Protein AF-A0A371I714-F1 (afdb_monomer)

Structure (mmCIF, N/CA/C/O backbone):
data_AF-A0A371I714-F1
#
_entry.id   AF-A0A371I714-F1
#
loop_
_atom_site.group_PDB
_atom_site.id
_atom_site.type_symbol
_atom_site.label_atom_id
_atom_site.label_alt_id
_atom_site.label_comp_id
_atom_site.label_asym_id
_atom_site.label_entity_id
_atom_site.label_seq_id
_atom_site.pdbx_PDB_ins_code
_atom_site.Cartn_x
_atom_site.Cartn_y
_atom_site.Cartn_z
_atom_site.occupancy
_atom_site.B_iso_or_equiv
_atom_site.auth_seq_id
_atom_site.auth_comp_id
_atom_site.auth_asym_id
_atom_site.auth_atom_id
_atom_site.pdbx_PDB_model_num
ATOM 1 N N . MET A 1 1 ? 9.046 -8.212 -6.935 1.00 53.25 1 MET A N 1
ATOM 2 C CA . MET A 1 1 ? 8.279 -6.954 -6.765 1.00 53.25 1 MET A CA 1
ATOM 3 C C . MET A 1 1 ? 9.008 -5.815 -6.031 1.00 53.25 1 MET A C 1
ATOM 5 O O . MET A 1 1 ? 8.926 -4.691 -6.498 1.00 53.25 1 MET A O 1
ATOM 9 N N . GLY A 1 2 ? 9.719 -6.030 -4.913 1.00 47.28 2 GLY A N 1
ATOM 10 C CA . GLY A 1 2 ? 10.134 -4.924 -4.018 1.00 47.28 2 GLY A CA 1
ATOM 11 C C . GLY A 1 2 ? 11.291 -3.994 -4.438 1.00 47.28 2 GLY A C 1
ATOM 12 O O . GLY A 1 2 ? 11.524 -3.010 -3.747 1.00 47.28 2 GLY A O 1
ATOM 13 N N . ARG A 1 3 ? 12.037 -4.261 -5.524 1.00 47.56 3 ARG A N 1
ATOM 14 C CA . ARG A 1 3 ? 13.264 -3.488 -5.846 1.00 47.56 3 ARG A CA 1
ATOM 15 C C . ARG A 1 3 ? 13.015 -2.205 -6.653 1.00 47.56 3 ARG A C 1
ATOM 17 O O . ARG A 1 3 ? 13.750 -1.240 -6.482 1.00 47.56 3 ARG A O 1
ATOM 24 N N . CYS A 1 4 ? 11.997 -2.173 -7.516 1.00 49.66 4 CYS A N 1
ATOM 25 C CA . CYS A 1 4 ? 11.788 -1.049 -8.441 1.00 49.66 4 CYS A CA 1
ATOM 26 C C . CYS A 1 4 ? 11.120 0.163 -7.774 1.00 49.66 4 CYS A C 1
ATOM 28 O O . CYS A 1 4 ? 11.372 1.297 -8.170 1.00 49.66 4 CYS A O 1
ATOM 30 N N . MET A 1 5 ? 10.319 -0.054 -6.727 1.00 54.53 5 MET A N 1
ATOM 31 C CA . MET A 1 5 ? 9.654 1.039 -6.009 1.00 54.53 5 MET A CA 1
ATOM 32 C C . MET A 1 5 ? 10.609 1.852 -5.119 1.00 54.53 5 MET A C 1
ATOM 34 O O . MET A 1 5 ? 10.370 3.039 -4.901 1.00 54.53 5 MET A O 1
ATOM 38 N N . SER A 1 6 ? 11.720 1.257 -4.654 1.00 50.97 6 SER A N 1
ATOM 39 C CA . SER A 1 6 ? 12.681 1.908 -3.745 1.00 50.97 6 SE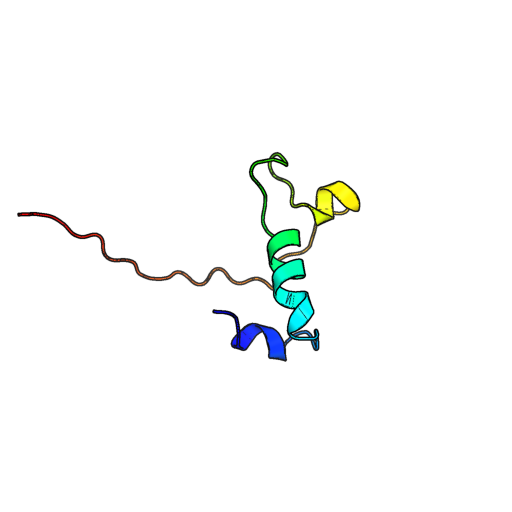R A CA 1
ATOM 40 C C . SER A 1 6 ? 13.329 3.169 -4.321 1.00 50.97 6 SER A C 1
ATOM 42 O O . SER A 1 6 ? 13.693 4.058 -3.559 1.00 50.97 6 SER A O 1
ATOM 44 N N . LYS A 1 7 ? 13.440 3.278 -5.652 1.00 50.94 7 LYS A N 1
ATOM 45 C CA . LYS A 1 7 ? 14.055 4.436 -6.321 1.00 50.94 7 LYS A CA 1
ATOM 46 C C . LYS A 1 7 ? 13.163 5.681 -6.352 1.00 50.94 7 LYS A C 1
ATOM 48 O O . LYS A 1 7 ? 13.687 6.779 -6.461 1.00 50.94 7 LYS A O 1
ATOM 53 N N . VAL A 1 8 ? 11.841 5.526 -6.250 1.00 55.25 8 VAL A N 1
ATOM 54 C CA . VAL A 1 8 ? 10.884 6.622 -6.509 1.00 55.25 8 VAL A CA 1
ATOM 55 C C . VAL A 1 8 ? 10.635 7.509 -5.284 1.00 55.25 8 VAL A C 1
ATOM 57 O O . VAL A 1 8 ? 10.239 8.658 -5.439 1.00 55.25 8 VAL A O 1
ATOM 60 N N . LYS A 1 9 ? 10.853 7.006 -4.062 1.00 64.25 9 LYS A N 1
ATOM 61 C CA . LYS A 1 9 ? 10.432 7.699 -2.826 1.00 64.25 9 LYS A CA 1
ATOM 62 C C . LYS A 1 9 ? 11.541 7.992 -1.810 1.00 64.25 9 LYS A C 1
ATOM 64 O O . LYS A 1 9 ? 11.216 8.440 -0.717 1.00 64.25 9 LYS A O 1
ATOM 69 N N . SER A 1 10 ? 12.813 7.728 -2.131 1.00 66.31 10 SER A N 1
ATOM 70 C CA . SER A 1 10 ? 13.961 7.939 -1.219 1.00 66.31 10 SER A CA 1
ATOM 71 C C . SER A 1 10 ? 13.743 7.386 0.198 1.00 66.31 10 SER A C 1
ATOM 73 O O . SER A 1 10 ? 14.239 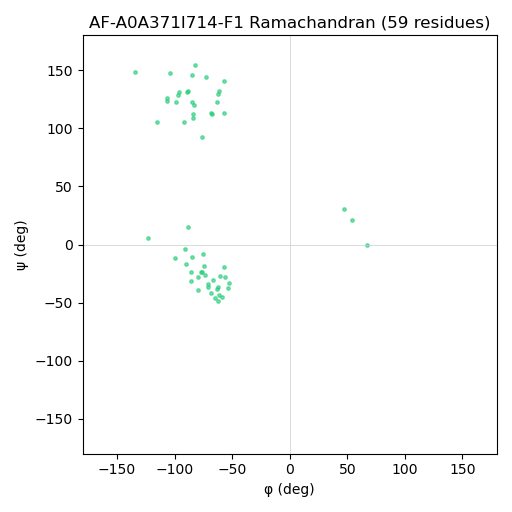7.930 1.179 1.00 66.31 10 SER A O 1
ATOM 75 N N . MET A 1 11 ? 12.956 6.314 0.320 1.00 67.94 11 MET A N 1
ATOM 76 C CA . MET A 1 11 ? 12.554 5.765 1.610 1.00 67.94 11 MET A CA 1
ATOM 77 C C . MET A 1 11 ? 13.505 4.619 1.9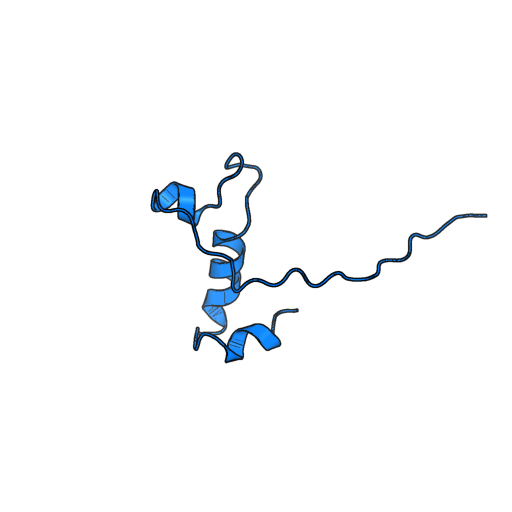73 1.00 67.94 11 MET A C 1
ATOM 79 O O . MET A 1 11 ? 13.728 3.751 1.114 1.00 67.94 11 MET A O 1
ATOM 83 N N . PRO A 1 12 ? 14.067 4.584 3.198 1.00 73.44 12 PRO A N 1
ATOM 84 C CA . PRO A 1 12 ? 15.016 3.549 3.586 1.00 73.44 12 PRO A CA 1
ATOM 85 C C . PRO A 1 12 ? 14.397 2.161 3.433 1.00 73.44 12 PRO A C 1
ATOM 87 O O . PRO A 1 12 ? 13.217 1.955 3.725 1.00 73.44 12 PRO A O 1
ATOM 90 N N . LYS A 1 13 ? 15.197 1.204 2.952 1.00 67.19 13 LYS A N 1
ATOM 91 C CA . LYS A 1 13 ? 14.747 -0.145 2.569 1.00 67.19 13 LYS A CA 1
ATOM 92 C C . LYS A 1 13 ? 13.967 -0.858 3.683 1.00 67.19 13 LYS A C 1
ATOM 94 O O . LYS A 1 13 ? 13.021 -1.584 3.396 1.00 67.19 13 LYS A O 1
ATOM 99 N N . GLU A 1 14 ? 14.339 -0.596 4.929 1.00 72.88 14 GLU A N 1
ATOM 100 C CA . GLU A 1 14 ? 13.776 -1.190 6.144 1.00 72.88 14 GLU A CA 1
ATOM 101 C C . GLU A 1 14 ? 12.315 -0.790 6.395 1.00 72.88 14 GLU A C 1
ATOM 103 O O . GLU A 1 14 ? 11.535 -1.589 6.904 1.00 72.88 14 GLU A O 1
ATOM 108 N N . PHE A 1 15 ? 11.899 0.405 5.968 1.00 71.25 15 PHE A N 1
ATOM 109 C CA . PHE A 1 15 ? 10.551 0.914 6.238 1.00 71.25 15 PHE A CA 1
ATOM 110 C C . PHE A 1 15 ? 9.523 0.567 5.150 1.00 71.25 15 PHE A C 1
ATOM 112 O O . PHE A 1 15 ? 8.337 0.862 5.304 1.00 71.25 15 PHE A O 1
ATOM 119 N N . TRP A 1 16 ? 9.929 -0.073 4.047 1.00 70.25 16 TRP A N 1
ATOM 120 C CA . TRP A 1 16 ? 9.011 -0.406 2.947 1.00 70.25 16 TRP A CA 1
ATOM 121 C C . TRP A 1 16 ? 8.027 -1.518 3.291 1.00 70.25 16 TRP A C 1
ATOM 123 O O . TRP A 1 16 ? 6.875 -1.452 2.867 1.00 70.25 16 TRP A O 1
ATOM 133 N N . THR A 1 17 ? 8.454 -2.520 4.059 1.00 76.00 17 THR A N 1
ATOM 134 C CA . THR A 1 17 ? 7.566 -3.594 4.529 1.00 76.00 17 THR A CA 1
ATOM 135 C C . THR A 1 17 ? 6.469 -3.004 5.408 1.00 76.00 17 THR A C 1
ATOM 137 O O . THR A 1 17 ? 5.289 -3.215 5.148 1.00 76.00 17 THR A O 1
ATOM 140 N N . VAL A 1 18 ? 6.856 -2.159 6.363 1.00 80.12 18 VAL A N 1
ATOM 141 C CA . VAL A 1 18 ? 5.945 -1.429 7.249 1.00 80.12 18 VAL A CA 1
ATOM 142 C C . VAL A 1 18 ? 4.986 -0.550 6.446 1.00 80.12 18 VAL A C 1
ATOM 144 O O . VAL A 1 18 ? 3.781 -0.573 6.677 1.00 80.12 18 VAL A O 1
ATOM 147 N N . TYR A 1 19 ? 5.487 0.186 5.453 1.00 79.81 19 TYR A N 1
ATOM 148 C CA . TYR A 1 19 ? 4.651 1.001 4.573 1.00 79.81 19 TYR A CA 1
ATOM 149 C C . TYR A 1 19 ? 3.634 0.172 3.782 1.00 79.81 19 TYR A C 1
ATOM 151 O O . TYR A 1 19 ? 2.468 0.553 3.700 1.00 79.81 19 TYR A O 1
ATOM 159 N N . TRP A 1 20 ? 4.057 -0.967 3.231 1.00 77.25 20 TRP A N 1
ATOM 160 C CA . TRP A 1 20 ? 3.196 -1.854 2.452 1.00 77.25 20 TRP A CA 1
ATOM 161 C C . TRP A 1 20 ? 2.075 -2.457 3.299 1.00 77.25 20 TRP A C 1
ATOM 163 O O . TRP A 1 20 ? 0.910 -2.417 2.901 1.00 77.25 20 TRP A O 1
ATOM 173 N N . PHE A 1 21 ? 2.408 -2.945 4.496 1.00 79.75 21 PHE A N 1
ATOM 174 C CA . PHE A 1 21 ? 1.420 -3.436 5.458 1.00 79.75 21 PHE A CA 1
ATOM 175 C C . PHE A 1 21 ? 0.458 -2.330 5.906 1.00 79.75 21 PHE A C 1
ATOM 177 O O . PHE A 1 21 ? -0.738 -2.571 6.030 1.00 79.75 21 PHE A O 1
ATOM 184 N N . ASN A 1 22 ? 0.950 -1.101 6.056 1.00 82.62 22 ASN A N 1
ATOM 185 C CA . ASN A 1 22 ? 0.132 0.051 6.430 1.00 82.62 22 ASN A CA 1
ATOM 186 C C . ASN A 1 22 ? -0.765 0.586 5.305 1.00 82.62 22 ASN A C 1
ATOM 188 O O . ASN A 1 22 ? -1.703 1.319 5.608 1.00 82.62 22 ASN A O 1
ATOM 192 N N . CYS A 1 23 ? -0.482 0.252 4.041 1.00 82.44 23 CYS A N 1
ATOM 193 C CA . CYS A 1 23 ? -1.302 0.617 2.878 1.00 82.44 23 CYS A CA 1
ATOM 194 C C . CYS A 1 23 ? -2.212 -0.519 2.401 1.00 82.44 23 CYS A C 1
ATOM 196 O O . CYS A 1 23 ? -3.066 -0.291 1.549 1.00 82.44 23 CYS A O 1
ATOM 198 N N . SER A 1 24 ? -2.019 -1.739 2.899 1.00 81.19 24 SER A N 1
ATOM 199 C CA . SER A 1 24 ? -2.850 -2.875 2.518 1.00 81.19 24 SER A CA 1
ATOM 200 C C . SER A 1 24 ? -4.058 -2.951 3.450 1.00 81.19 24 SER A C 1
ATOM 202 O O . SER A 1 24 ? -3.888 -2.858 4.669 1.00 81.19 24 SER A O 1
ATOM 204 N N . PRO A 1 25 ? -5.284 -3.113 2.926 1.00 74.94 25 PRO A N 1
ATOM 205 C CA . PRO A 1 25 ? -6.431 -3.389 3.774 1.00 74.94 25 PRO A CA 1
ATOM 206 C C . PRO A 1 25 ? -6.190 -4.710 4.506 1.00 74.94 25 PRO A C 1
ATOM 208 O O . PRO A 1 25 ? -5.778 -5.707 3.911 1.00 74.94 25 PRO A O 1
ATOM 211 N N . THR A 1 26 ? -6.413 -4.711 5.817 1.00 75.81 26 THR A N 1
ATOM 212 C CA . THR A 1 26 ? -6.260 -5.914 6.642 1.00 75.81 26 THR A CA 1
ATOM 213 C C . THR A 1 26 ? -7.633 -6.463 6.987 1.00 75.81 26 THR A C 1
ATOM 215 O O . THR A 1 26 ? -8.581 -5.708 7.172 1.00 75.81 26 THR A O 1
ATOM 218 N N . ARG A 1 27 ? -7.758 -7.788 7.117 1.00 74.31 27 ARG A N 1
ATOM 219 C CA . ARG A 1 27 ? -9.037 -8.444 7.446 1.00 74.31 27 ARG A CA 1
ATOM 220 C C . ARG A 1 27 ? -9.672 -7.918 8.744 1.00 74.31 27 ARG A C 1
ATOM 222 O O . ARG A 1 27 ? -10.891 -7.943 8.875 1.00 74.31 27 ARG A O 1
ATOM 229 N N . ASN A 1 28 ? -8.852 -7.434 9.676 1.00 74.38 28 ASN A N 1
ATOM 230 C CA . ASN A 1 28 ? -9.298 -6.916 10.969 1.00 74.38 28 ASN A CA 1
ATOM 231 C C . ASN A 1 28 ? -9.907 -5.508 10.875 1.00 74.38 28 ASN A C 1
ATOM 233 O O . ASN A 1 28 ? -10.702 -5.140 11.735 1.00 74.38 28 ASN A O 1
ATOM 237 N N . VAL A 1 29 ? -9.563 -4.730 9.843 1.00 76.44 29 VAL A N 1
ATOM 238 C CA . VAL A 1 29 ? -10.051 -3.361 9.653 1.00 76.44 29 VAL A CA 1
ATOM 239 C C . VAL A 1 29 ? -10.907 -3.325 8.386 1.00 76.44 29 VAL A C 1
ATOM 241 O O . VAL A 1 29 ? -10.400 -3.387 7.267 1.00 76.44 29 VAL A O 1
ATOM 244 N N . LYS A 1 30 ? -12.235 -3.255 8.554 1.00 75.69 30 LYS A N 1
ATOM 245 C CA . LYS A 1 30 ? -13.194 -3.294 7.437 1.00 75.69 30 LYS A CA 1
ATOM 246 C C . LYS A 1 30 ? -12.907 -2.179 6.430 1.00 75.69 30 LYS A C 1
ATOM 248 O O . LYS A 1 30 ? -13.112 -1.007 6.732 1.00 75.69 30 LYS A O 1
ATOM 253 N N . SER A 1 31 ? -12.483 -2.567 5.229 1.00 74.81 31 SER A N 1
ATOM 254 C CA . SER 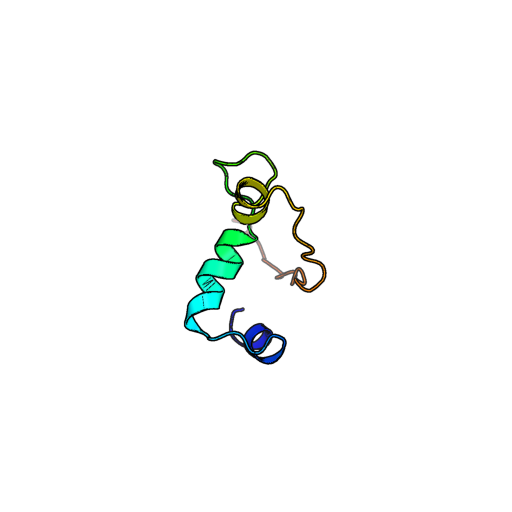A 1 31 ? -12.325 -1.687 4.060 1.00 74.81 31 SER A CA 1
ATOM 255 C C . SER A 1 31 ? -11.449 -0.447 4.285 1.00 74.81 31 SER A C 1
ATOM 257 O O . SER A 1 31 ? -11.562 0.524 3.537 1.00 74.81 31 SER A O 1
ATOM 259 N N . GLN A 1 32 ? -10.580 -0.473 5.296 1.00 80.44 32 GLN A N 1
ATOM 260 C CA . GLN A 1 32 ? -9.639 0.600 5.598 1.00 80.44 32 GLN A CA 1
ATOM 261 C C . GLN A 1 32 ? -8.262 0.004 5.864 1.00 80.44 32 GLN A C 1
ATOM 263 O O . GLN A 1 32 ? -8.109 -1.118 6.355 1.00 80.44 32 GLN A O 1
ATOM 268 N N . THR A 1 33 ? -7.239 0.766 5.522 1.00 84.31 33 THR A N 1
ATOM 269 C CA . THR A 1 33 ? -5.857 0.402 5.819 1.00 84.31 33 THR A CA 1
ATOM 270 C C . THR A 1 33 ? -5.513 0.781 7.266 1.00 84.31 33 THR A C 1
ATOM 272 O O . THR A 1 33 ? -6.109 1.714 7.815 1.00 84.31 33 THR A O 1
ATOM 275 N N . PRO A 1 34 ? -4.537 0.116 7.912 1.00 84.56 34 PRO A N 1
ATOM 276 C CA . PRO A 1 34 ? -4.133 0.453 9.280 1.00 84.56 34 PRO A CA 1
ATOM 277 C C . PRO A 1 34 ? -3.777 1.934 9.463 1.00 84.56 34 PRO A C 1
ATOM 279 O O . PRO A 1 34 ? -4.123 2.546 10.471 1.00 84.56 34 PRO A O 1
ATOM 282 N N . LYS A 1 35 ? -3.137 2.548 8.459 1.00 84.62 35 LYS A N 1
ATOM 283 C CA . LYS A 1 35 ? -2.780 3.968 8.520 1.00 84.62 35 LYS A CA 1
ATOM 284 C C . LYS A 1 35 ? -3.990 4.894 8.418 1.00 84.62 35 LYS A C 1
ATOM 286 O O . LYS A 1 35 ? -3.993 5.940 9.058 1.00 84.62 35 LYS A O 1
ATOM 291 N N . GLU A 1 36 ? -5.008 4.520 7.654 1.00 87.50 36 GLU A N 1
ATOM 292 C CA . GLU A 1 36 ? -6.264 5.274 7.592 1.00 87.50 36 GLU A CA 1
ATOM 293 C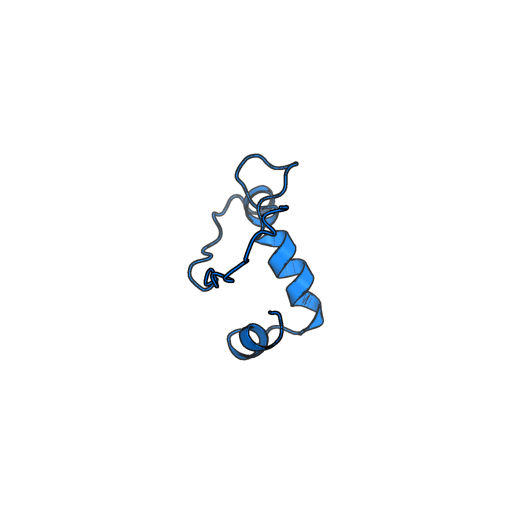 C . GLU A 1 36 ? -7.028 5.180 8.910 1.00 87.50 36 GLU A C 1
ATOM 295 O O . GLU A 1 36 ? -7.505 6.199 9.399 1.00 87.50 36 GLU A O 1
ATOM 300 N N . ALA A 1 37 ? -7.072 3.993 9.521 1.00 86.75 37 ALA A N 1
ATOM 301 C CA . ALA A 1 37 ? -7.714 3.787 10.815 1.00 86.75 37 ALA A CA 1
ATOM 302 C C . ALA A 1 37 ? -7.038 4.587 11.943 1.00 86.75 37 ALA A C 1
ATOM 304 O O . ALA A 1 37 ? -7.725 5.138 12.797 1.00 86.75 37 ALA A O 1
ATOM 305 N N . TRP A 1 38 ? -5.703 4.692 11.940 1.00 85.12 38 TRP A N 1
ATOM 306 C CA . TRP A 1 38 ? -4.974 5.482 12.942 1.00 85.12 38 TRP A CA 1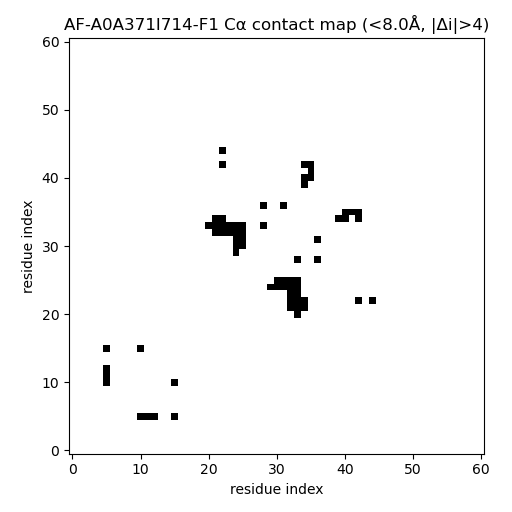
ATOM 307 C C . TRP A 1 38 ? -4.971 6.985 12.678 1.00 85.12 38 TRP A C 1
ATOM 309 O O . TRP A 1 38 ? -5.047 7.769 13.616 1.00 85.12 38 TRP A O 1
ATOM 319 N N . SER A 1 39 ? -4.841 7.405 11.420 1.00 84.06 39 SER A N 1
ATOM 320 C CA . SER A 1 39 ? -4.715 8.825 11.082 1.00 84.06 39 SER A CA 1
ATOM 321 C C . SER A 1 39 ? -6.059 9.506 10.827 1.00 84.06 39 SER A C 1
ATOM 323 O O . SER A 1 39 ? -6.089 10.730 10.740 1.00 84.06 39 SER A O 1
ATOM 325 N N . GLY A 1 40 ? -7.134 8.750 10.586 1.00 84.81 40 GLY A N 1
ATOM 326 C CA . GLY A 1 40 ? -8.419 9.267 10.098 1.00 84.81 40 GLY A CA 1
ATOM 327 C C . GLY A 1 40 ? -8.375 9.829 8.668 1.00 84.81 40 GLY A C 1
ATOM 328 O O . GLY A 1 40 ? -9.391 10.284 8.148 1.00 84.81 40 GLY A O 1
ATOM 329 N N . VAL A 1 41 ? -7.210 9.806 8.011 1.00 84.56 41 VAL A N 1
ATOM 330 C CA . VAL A 1 41 ? -6.979 10.387 6.683 1.00 84.56 41 VAL A CA 1
ATOM 331 C C . VAL A 1 41 ? -6.859 9.276 5.652 1.00 84.56 41 VAL A C 1
ATOM 333 O O . VAL A 1 41 ? -6.006 8.398 5.785 1.00 84.56 41 VAL A O 1
ATOM 336 N N . LYS A 1 42 ? -7.666 9.361 4.587 1.00 84.19 42 LYS A N 1
ATOM 337 C CA . LYS A 1 42 ? -7.622 8.427 3.456 1.00 84.19 42 LYS A CA 1
ATOM 338 C C . LYS A 1 42 ? -6.272 8.490 2.736 1.00 84.19 42 LYS A C 1
ATOM 340 O O . LYS A 1 42 ? -5.808 9.569 2.355 1.00 84.19 42 LYS A O 1
ATOM 345 N N . LEU A 1 43 ? -5.644 7.339 2.518 1.00 81.62 43 LEU A N 1
ATOM 346 C CA . LEU A 1 43 ? -4.292 7.263 1.979 1.00 81.62 43 LEU A CA 1
ATOM 347 C C . LEU A 1 43 ? -4.331 7.317 0.448 1.00 81.62 43 LEU A C 1
ATOM 349 O O . LEU A 1 43 ? -4.962 6.503 -0.223 1.00 81.62 43 LEU A O 1
ATOM 353 N N . LYS A 1 44 ? -3.629 8.292 -0.137 1.00 79.81 44 LYS A N 1
ATOM 354 C CA . LYS A 1 44 ? -3.515 8.432 -1.595 1.00 79.81 44 LYS A CA 1
ATOM 355 C C . LYS A 1 44 ? -2.538 7.392 -2.158 1.00 79.81 44 LYS A C 1
ATOM 357 O O . LYS A 1 44 ? -1.331 7.629 -2.240 1.00 79.81 44 LYS A O 1
ATOM 362 N N . VAL A 1 45 ? -3.064 6.242 -2.573 1.00 77.06 45 VAL A N 1
ATOM 363 C CA . VAL A 1 45 ? -2.292 5.118 -3.138 1.00 77.06 45 VAL A CA 1
ATOM 364 C C . VAL A 1 45 ? -2.091 5.184 -4.659 1.00 77.06 45 VAL A C 1
ATOM 366 O O . VAL A 1 45 ? -1.645 4.212 -5.245 1.00 77.06 45 VAL A O 1
ATOM 369 N N . TYR A 1 46 ? -2.325 6.329 -5.314 1.00 78.31 46 TYR A N 1
ATOM 370 C CA . TYR A 1 46 ? -2.196 6.488 -6.782 1.00 78.31 46 TYR A CA 1
ATOM 371 C C . TYR A 1 46 ? -0.817 6.137 -7.365 1.00 78.31 46 TYR A C 1
ATOM 373 O O . TYR A 1 46 ? -0.677 5.908 -8.559 1.00 78.31 46 TYR A O 1
ATOM 381 N N . HIS A 1 47 ? 0.215 6.123 -6.526 1.00 74.12 47 HIS A N 1
ATOM 382 C CA . HIS A 1 47 ? 1.574 5.744 -6.898 1.00 74.12 47 HIS A CA 1
ATOM 383 C C . HIS A 1 47 ? 1.807 4.220 -6.833 1.00 74.12 47 HIS A C 1
ATOM 385 O O . HIS A 1 47 ? 2.852 3.747 -7.276 1.00 74.12 47 HIS A O 1
ATOM 391 N N . LEU A 1 48 ? 0.872 3.453 -6.257 1.00 73.38 48 LEU A N 1
ATOM 392 C CA . LEU A 1 48 ? 0.866 1.997 -6.313 1.00 73.38 48 LEU A CA 1
ATOM 393 C C . LEU A 1 48 ? 0.233 1.582 -7.638 1.00 73.38 48 LEU A C 1
ATOM 395 O O . LEU A 1 48 ? -0.921 1.897 -7.920 1.00 73.38 48 LEU A O 1
ATOM 399 N N . ARG A 1 49 ? 1.000 0.867 -8.457 1.00 71.75 49 ARG A N 1
ATOM 400 C CA . ARG A 1 49 ? 0.508 0.282 -9.701 1.00 71.75 49 ARG A CA 1
ATOM 401 C C . ARG A 1 49 ? 0.153 -1.175 -9.442 1.00 71.75 49 ARG A C 1
ATOM 403 O O . ARG A 1 49 ? 0.985 -1.920 -8.923 1.00 71.75 49 ARG A O 1
ATOM 410 N N . VAL A 1 50 ? -1.058 -1.579 -9.817 1.00 69.69 50 VAL A N 1
ATOM 411 C CA . VAL A 1 50 ? -1.385 -3.001 -9.933 1.00 69.69 50 VAL A CA 1
ATOM 412 C C . VAL A 1 50 ? -0.588 -3.523 -11.118 1.00 69.69 50 VAL A C 1
ATOM 414 O O . VAL A 1 50 ? -0.769 -3.080 -12.251 1.00 69.69 50 VAL A O 1
ATOM 417 N N . PHE A 1 51 ? 0.364 -4.400 -10.836 1.00 68.44 51 PHE A N 1
ATOM 418 C CA . PHE A 1 51 ? 1.027 -5.174 -11.868 1.00 68.44 51 PHE A CA 1
ATOM 419 C C . PHE A 1 51 ? 0.237 -6.467 -11.987 1.00 68.44 51 PHE A C 1
ATOM 421 O O . PHE A 1 51 ? 0.296 -7.306 -11.088 1.00 68.44 51 PHE A O 1
ATOM 428 N N . GLU A 1 52 ? -0.543 -6.594 -13.054 1.00 66.75 52 GLU A N 1
ATOM 429 C CA . GLU A 1 52 ? -1.184 -7.861 -13.378 1.00 66.75 52 GLU A CA 1
ATOM 430 C C . GLU A 1 52 ? -0.087 -8.889 -13.664 1.00 66.75 52 GLU A C 1
ATOM 432 O O . GLU A 1 52 ? 0.795 -8.675 -14.497 1.00 66.75 52 GLU A O 1
ATOM 437 N N . SER A 1 53 ? -0.101 -9.983 -12.907 1.00 72.94 53 SER A N 1
ATOM 438 C CA . SER A 1 53 ? 0.710 -11.157 -13.194 1.00 72.94 53 SER A CA 1
ATOM 439 C C . SER A 1 53 ? -0.196 -12.144 -13.904 1.00 72.94 53 SER A C 1
ATOM 441 O O . SER A 1 53 ? -1.222 -12.532 -13.347 1.00 72.94 53 SER A O 1
ATOM 443 N N . ILE A 1 54 ? 0.181 -12.558 -15.111 1.00 75.31 54 ILE A N 1
ATOM 444 C CA . ILE A 1 54 ? -0.509 -13.649 -15.798 1.00 75.31 54 ILE A CA 1
ATOM 445 C C . ILE A 1 54 ? -0.210 -14.921 -15.002 1.00 75.31 54 ILE A C 1
ATOM 447 O O . ILE A 1 54 ? 0.942 -15.346 -14.915 1.00 75.31 54 ILE A O 1
ATOM 451 N N . ALA A 1 55 ? -1.236 -15.480 -14.369 1.00 80.50 55 ALA A N 1
ATOM 452 C CA . ALA A 1 55 ? -1.181 -16.777 -13.715 1.00 80.50 55 ALA A CA 1
ATOM 453 C C . ALA A 1 55 ? -1.968 -17.760 -14.582 1.00 80.50 55 ALA A C 1
ATOM 455 O O . ALA A 1 55 ? -3.130 -17.511 -14.897 1.00 80.50 55 ALA A O 1
ATOM 456 N N . TYR A 1 56 ? -1.322 -18.847 -14.993 1.00 84.75 56 TYR A N 1
ATOM 457 C CA . TYR A 1 56 ? -1.997 -19.957 -15.654 1.00 84.75 56 TYR A CA 1
ATOM 458 C C . TYR A 1 56 ? -2.466 -20.930 -14.579 1.00 84.75 56 TYR A C 1
ATOM 460 O O . TYR A 1 56 ? -1.681 -21.282 -13.696 1.00 84.75 56 TYR A O 1
ATOM 468 N N . ASP A 1 57 ? -3.728 -21.340 -14.648 1.00 84.56 57 ASP A N 1
ATOM 469 C CA . ASP A 1 57 ? -4.244 -22.397 -13.787 1.00 84.56 57 ASP A CA 1
ATOM 470 C C . ASP A 1 57 ? -3.941 -23.770 -14.401 1.00 84.56 57 ASP A C 1
ATOM 472 O O . ASP A 1 57 ? -3.910 -23.924 -15.627 1.00 84.56 57 ASP A O 1
ATOM 476 N N . HIS A 1 58 ? -3.687 -24.765 -13.557 1.00 89.31 58 HIS A N 1
ATOM 477 C CA . HIS A 1 58 ? -3.434 -26.126 -14.019 1.00 89.31 58 HIS A CA 1
ATOM 478 C C . HIS A 1 58 ? -4.770 -26.834 -14.246 1.00 89.31 58 HIS A C 1
ATOM 480 O O . HIS A 1 58 ? -5.449 -27.192 -13.287 1.00 89.31 58 HIS A O 1
ATOM 486 N N . VAL A 1 59 ? -5.130 -27.083 -15.507 1.00 89.50 59 VAL A N 1
ATOM 487 C CA . VAL A 1 59 ? -6.299 -27.902 -15.860 1.00 89.50 59 VAL A CA 1
ATOM 488 C C . VAL A 1 59 ? -5.890 -29.382 -15.825 1.00 89.50 59 VAL A C 1
ATOM 490 O O . VAL A 1 59 ? -5.065 -29.785 -16.647 1.00 89.50 59 VAL A O 1
ATOM 493 N N . PRO A 1 60 ? -6.401 -30.198 -14.881 1.00 83.81 60 PRO A N 1
ATOM 494 C CA . PRO A 1 60 ? -6.121 -31.630 -14.866 1.00 83.81 60 PRO A CA 1
ATOM 495 C C . PRO A 1 60 ? -6.872 -32.353 -15.998 1.00 83.81 60 PRO A C 1
ATOM 497 O O . PRO A 1 60 ? -7.991 -31.965 -16.336 1.00 83.81 60 PRO A O 1
ATOM 500 N N . ASN A 1 61 ? -6.230 -33.381 -16.573 1.00 76.44 61 ASN A N 1
ATOM 501 C CA . ASN A 1 61 ? -6.820 -34.309 -17.554 1.00 76.44 61 ASN A CA 1
ATOM 502 C C . A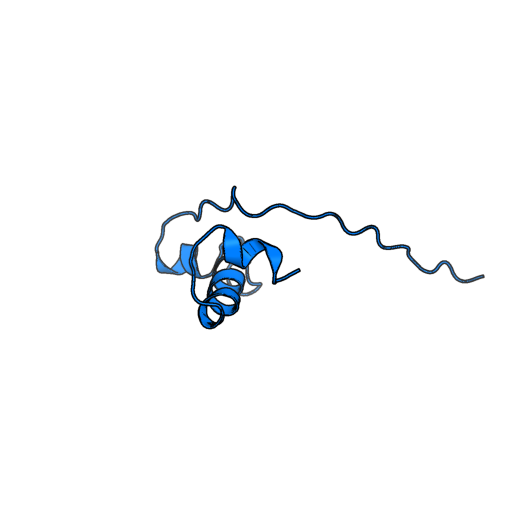SN A 1 61 ? -7.895 -35.202 -16.929 1.00 76.44 61 ASN A C 1
ATOM 504 O O . ASN A 1 61 ? -7.682 -35.639 -15.774 1.00 76.44 61 ASN A O 1
#

Mean predicted aligned error: 10.42 Å

Secondary structure (DSSP, 8-state):
-TTSGGGTS---TTHHHHHHHHHS--TTSTTS-HHHHHHSS----TT--------------

Sequence (61 aa):
MGRCMSKVKSMPKEFWTVYWFNCSPTRNVKSQTPKEAWSGVKLKVYHLRVFESIAYDHVPN

Solvent-accessible surface area (backbone atoms only — not comparable to full-atom values): 4237 Å² total; per-residue (Å²): 127,80,74,74,62,49,74,79,66,81,53,63,79,80,54,49,62,58,50,50,58,35,68,37,66,43,95,89,38,84,94,34,21,58,48,27,70,74,66,74,47,86,74,86,57,85,85,63,74,87,75,87,72,93,76,84,80,89,81,82,132

Radius of gyration: 15.36 Å; Cα contacts (8 Å, |Δi|>4): 34; chains: 1; bounding box: 28×45×30 Å

Foldseek 3Di:
DQPPVCVPPVDPSVCVVVVVQQQDDDPVHPPHGVVCVVVVDHDDCVVDDPDDDDDDDDDDD

Organism: Mucuna pruriens (NCBI:txid157652)

pLDDT: mean 74.38, std 10.83, range [47.28, 89.5]

=== Feature glossary ===
The record interleaves many kinds of information about one protein. Here is each kind framed as the question it answers.

Q: What are the backbone torsion angles?
A: φ (phi) and ψ (psi) are the two rotatable backbone dihedrals per residue: φ is the C(i-1)–N–Cα–C torsion, ψ is the N–Cα–C–N(i+1) torsion, both in degrees on (−180°, 180°]. α-helical residues cluster near (−60°, −45°); β-strand residues near (−120°, +130°). A Ramachandran plot is simply a scatter of (φ, ψ) for every residue.

Q: What is the amino-acid chain?
A: This is the polypeptide sequence — one letter per residue, N-terminus first. Length ranges from a few dozen residues for small domains to over a thousand for large multi-domain proteins.

Q: How mobile is each atom in the crystal?
A: For 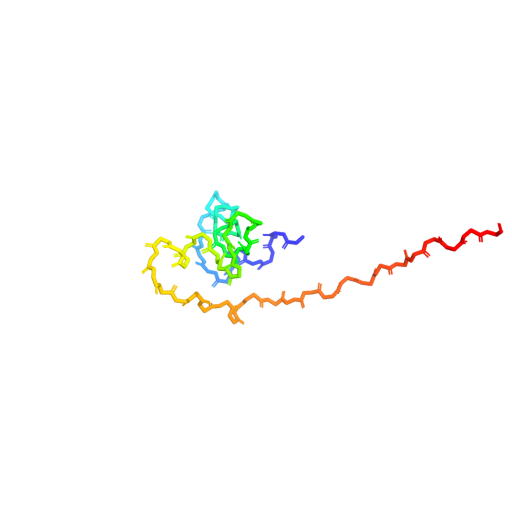experimental (PDB) structures, the B-factor (temperature factor) quantifies the positional spread of each atom in the crystal — a combination of thermal vibration and static disorder — in units of Å². High B-factors mark flexible loops or poorly res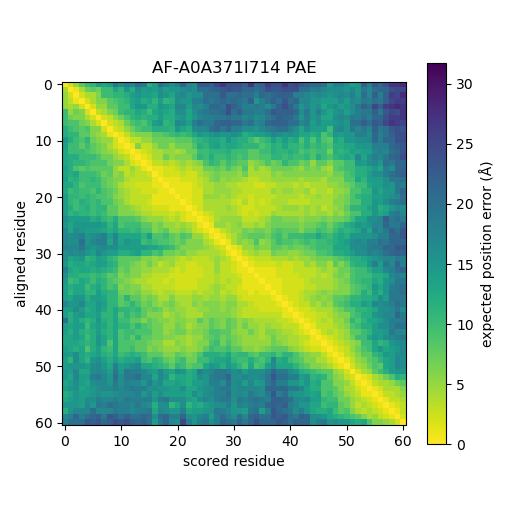olved regions; low B-factors mark the rigid, well-ordered core.

Q: Are the domains correctly placed relative to each other?
A: Predicted Aligned Error (PAE) is an AlphaFold confidence matrix: entry (i, j) is the expected error in the position of residue j, in ångströms, when the prediction is superimposed on the true structure at residue i. Low PAE within a block of residues means that block is internally rigid and well-predicted; high PAE between two blocks means their relative placement is uncertain even if each block individually is confident.

Q: How confident is the AlphaFold model at each residue?
A: pLDDT is the predicted lDDT-Cα score: AlphaFold's confidence that the local environment of each residue (all inter-atomic distances within 15 Å) is correctly placed. It is a per-residue number between 0 and 100, with higher meaning more reliable.

Q: What family and function is it annotated with?
A: Functional annotations link the protein to curated databases. InterPro entries identify conserved domains and families by matching the sequence against member-database signatures (Pfam, PROSITE, CDD, …). Gene Ontology (GO) terms describe molecular function, biological process, and cellular component in a controlled vocabulary. CATH places the structure in a hierarchical fold classification (Class/Architecture/Topology/Homologous-superfamily). The organism is the source species.

Q: How big and how compact is the whole molecule?
A: Three whole-structure scalars: the radius of gyration (RMS distance of Cα from centroid, in Å), the count of Cα–Cα contacts (pairs closer than 8 Å and separated by more than four residues in sequence — i.e. tertiary, not local, contacts), and the bounding-box dimensions. Together they distinguish compact globular folds from extended fibres or disordered chains.

Q: What known structures does this most resemble?
A: The Foldseek neighbor list gives the closest experimentally determined structures in the PDB, ranked by structural alignment. TM-score near 1 means near-identical fold; near 0.3 means only rough topology match. This is how one finds what a novel AlphaFold prediction most resembles in the solved-structure universe.

Q: Which residues are buried vs exposed?
A: SASA measures how much of the protein is reachable by solvent. It is computed by rolling a water-sized probe over the atomic surface and summing the exposed area (Å²). Per-residue SASA distinguishes core (buried, low SASA) from surface (exposed, high SASA) residues; total SASA is a whole-molecule size measure.

Q: Which residues are in helices, strands, or loops?
A: Eight-state secondary structure (DSSP): H is the canonical α-helix, G the tighter 3₁₀-helix, I the wider π-helix; E/B are β-structure, T and S are turns and bends, and '-' is everything else. DSSP derives these from the pattern of main-chain N–H···O=C hydrogen bonds, not from the sequence.

Q: Where is each backbone atom in 3D?
A: Structure coordinates are given as an mmCIF _atom_site loop: one row per atom with element, residue name, chain id, sequence number, and x/y/z position in Å. Only the four main-chain atoms per residue are included here; side chains are omitted to keep the record compact.

Q: What if only a Cα trace is available?
A: Three-state secondary structure (P-SEA) collapses the eight DSSP classes into helix (a), strand (b), and coil (c). P-SEA assigns these from Cα geometry alone — distances and angles — without requiring backbone oxygens, so it works on any Cα trace.

Q: What do the rendered images show?
A: The six renders are orthographic views along the three Cartesian axes in both directions. Representation (cartoon, sticks, or surface) and color scheme (sequence-rainbow or by-chain) vary across proteins so the training set covers all the common visualization conventions.

Q: What does the local fold look like, residue by residue?
A: Foldseek's 3Di representation compresses backbone geometry into a per-residue letter drawn from a learned twenty-state alphabet. It captures the tertiary interaction pattern around each residue — which residues are packed against it in space, regardless of where they are in sequence.

Q: What do the diagnostic plots show?
A: The contact map is a binary N×N matrix image: pixel (i, j) is dark where Cα_i and Cα_j are within 8 Å and |i−j|>4. Because the |i−j|>4 filter removes local helical contacts, off-diagonal stripes parallel to the main diagonal indicate parallel β-sheets; stripes perpendicular to it indicate antiparallel β-sheets. The Ramachandran plot scatters every residue's (φ, ψ) pair against the sterically allowed regions. The PAE heatmap renders the predicted-aligned-error matrix.